Protein AF-A0A853PV47-F1 (afdb_monomer_lite)

Structure (mmCIF, N/CA/C/O backbone):
data_AF-A0A853PV47-F1
#
_entry.id   AF-A0A853PV47-F1
#
loop_
_atom_site.group_PDB
_atom_site.id
_atom_site.type_symbol
_atom_site.label_atom_id
_atom_site.label_alt_id
_atom_site.label_comp_id
_atom_site.label_asym_id
_atom_site.label_entity_id
_atom_site.label_seq_id
_atom_site.pdbx_PDB_ins_code
_atom_site.Cartn_x
_atom_site.Cartn_y
_atom_site.Cartn_z
_atom_site.occupancy
_atom_site.B_iso_or_equiv
_atom_site.auth_seq_id
_atom_si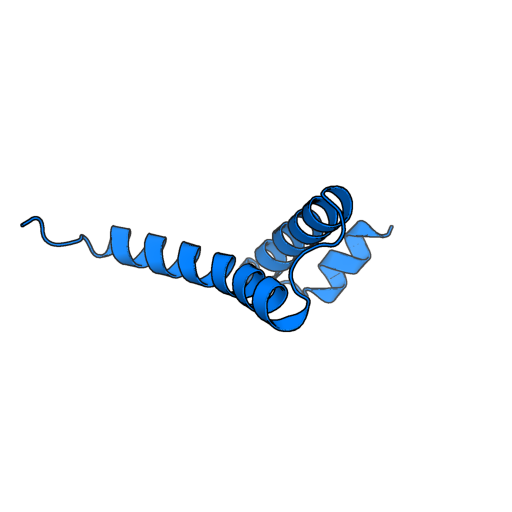te.auth_comp_id
_atom_site.auth_asym_id
_atom_site.auth_atom_id
_atom_site.pdbx_PDB_model_num
ATOM 1 N N . MET A 1 1 ? -0.057 38.853 9.590 1.00 46.69 1 MET A N 1
ATOM 2 C CA . MET A 1 1 ? 0.216 37.476 10.059 1.00 46.69 1 MET A CA 1
ATOM 3 C C . MET A 1 1 ? -1.122 36.790 10.312 1.00 46.69 1 MET A C 1
ATOM 5 O O . MET A 1 1 ? -1.703 36.947 11.379 1.00 46.69 1 MET A O 1
ATOM 9 N N . VAL A 1 2 ? -1.697 36.172 9.275 1.00 49.22 2 VAL A N 1
ATOM 10 C CA . VAL A 1 2 ? -3.063 35.624 9.323 1.00 49.22 2 VAL A CA 1
ATOM 11 C C . VAL A 1 2 ? -3.056 34.363 10.181 1.00 49.22 2 VAL A C 1
ATOM 13 O O . VAL A 1 2 ? -2.280 33.441 9.945 1.00 49.22 2 VAL A O 1
ATOM 16 N N . ARG A 1 3 ? -3.898 34.355 11.216 1.00 53.91 3 ARG A N 1
ATOM 17 C CA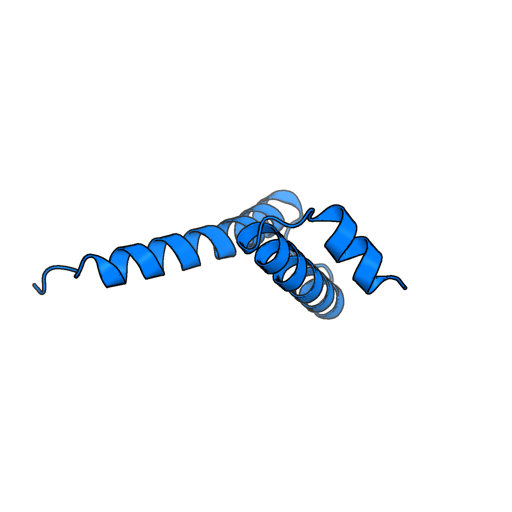 . ARG A 1 3 ? -4.107 33.217 12.109 1.00 53.91 3 ARG A CA 1
ATOM 18 C C . ARG A 1 3 ? -4.599 32.046 11.261 1.00 53.91 3 ARG A C 1
ATOM 20 O O . ARG A 1 3 ? -5.700 32.107 10.727 1.00 53.91 3 ARG A O 1
ATOM 27 N N . SER A 1 4 ? -3.763 31.018 11.118 1.00 53.91 4 SER A N 1
ATOM 28 C CA . SER A 1 4 ? -4.134 29.747 10.494 1.00 53.91 4 SER A CA 1
ATOM 29 C C . SER A 1 4 ? -5.454 29.269 11.103 1.00 53.91 4 SER A C 1
ATOM 31 O O . SER A 1 4 ? -5.549 29.008 12.307 1.00 53.91 4 SER A O 1
ATOM 33 N N . THR A 1 5 ? -6.489 29.255 10.267 1.00 64.12 5 THR A N 1
ATOM 34 C CA . THR A 1 5 ? -7.828 28.790 10.610 1.00 64.12 5 THR A CA 1
ATOM 35 C C . THR A 1 5 ? -7.739 27.306 10.964 1.00 64.12 5 THR A C 1
ATOM 37 O O . THR A 1 5 ? -6.964 26.556 10.374 1.00 64.12 5 THR A O 1
ATOM 40 N N . SER A 1 6 ? -8.501 26.855 11.959 1.00 64.69 6 SER A N 1
ATOM 41 C CA . SER A 1 6 ? -8.501 25.455 12.421 1.00 64.69 6 SER A CA 1
ATOM 42 C C . SER A 1 6 ? -8.686 24.438 11.283 1.00 64.69 6 SER A C 1
ATOM 44 O O . SER A 1 6 ? -8.110 23.355 11.328 1.00 64.69 6 SER A O 1
ATOM 46 N N . LEU A 1 7 ? -9.422 24.814 10.234 1.00 64.56 7 LEU A N 1
ATOM 47 C CA . LEU A 1 7 ? -9.622 24.026 9.018 1.00 64.56 7 LEU A CA 1
ATOM 48 C C . LEU A 1 7 ? -8.340 23.809 8.204 1.00 64.56 7 LEU A C 1
ATOM 50 O O . LEU A 1 7 ? -8.147 22.709 7.691 1.00 64.56 7 LEU A O 1
ATOM 54 N N . SER A 1 8 ? -7.451 24.804 8.110 1.00 72.50 8 SER A N 1
ATOM 55 C CA . SER A 1 8 ? -6.194 24.639 7.370 1.00 72.50 8 SER A CA 1
ATOM 56 C C . SER A 1 8 ? -5.316 23.584 8.046 1.00 72.50 8 SER A C 1
ATOM 58 O O . SER A 1 8 ? -4.845 22.663 7.394 1.00 72.50 8 SER A O 1
ATOM 60 N N . LYS A 1 9 ? -5.231 23.623 9.382 1.00 72.44 9 LYS A N 1
ATOM 61 C CA . LYS A 1 9 ? -4.476 22.642 10.182 1.00 72.44 9 LYS A CA 1
ATOM 62 C C . LYS A 1 9 ? -5.025 21.221 10.056 1.00 72.44 9 LYS A C 1
ATOM 64 O O . LYS A 1 9 ? -4.263 20.259 10.091 1.00 72.44 9 LYS A O 1
ATOM 69 N N . LEU A 1 10 ? -6.344 21.065 9.931 1.00 71.62 10 LEU A N 1
ATOM 70 C CA . LEU A 1 10 ? -6.964 19.754 9.719 1.00 71.62 10 LEU A CA 1
ATOM 71 C C . LEU A 1 10 ? -6.598 19.176 8.348 1.00 71.62 10 LEU A C 1
ATOM 73 O O . LEU A 1 1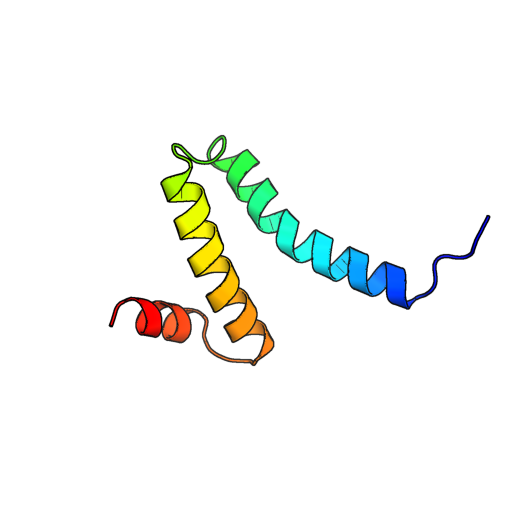0 ? -6.285 17.991 8.254 1.00 71.62 10 LEU A O 1
ATOM 77 N N . LEU A 1 11 ? -6.599 20.010 7.307 1.00 71.44 11 LEU A N 1
ATOM 78 C CA . LEU A 1 11 ? -6.160 19.617 5.968 1.00 71.44 11 LEU A CA 1
ATOM 79 C C . LEU A 1 11 ? -4.672 19.251 5.961 1.00 71.44 11 LEU A C 1
ATOM 81 O O . LEU A 1 11 ? -4.318 18.188 5.453 1.00 71.44 11 LEU A O 1
ATOM 85 N N . ASP A 1 12 ? -3.831 20.063 6.602 1.00 80.06 12 ASP A N 1
ATOM 86 C CA . ASP A 1 12 ? -2.391 19.817 6.716 1.00 80.06 12 ASP A CA 1
ATOM 87 C C . ASP A 1 12 ? -2.106 18.472 7.400 1.00 80.06 12 ASP A C 1
ATOM 89 O O . ASP A 1 12 ? -1.356 17.654 6.871 1.00 80.06 12 ASP A O 1
ATOM 93 N N . ASN A 1 13 ? -2.786 18.171 8.511 1.00 79.62 13 ASN A N 1
ATOM 94 C CA . ASN A 1 13 ? -2.630 16.900 9.225 1.00 79.62 13 ASN A CA 1
ATOM 95 C C . ASN A 1 13 ? -3.073 15.682 8.393 1.00 79.62 13 ASN A C 1
ATOM 97 O O . ASN A 1 13 ? -2.466 14.608 8.469 1.00 79.62 13 ASN A O 1
ATOM 101 N N . LEU A 1 14 ? -4.135 15.822 7.593 1.00 77.75 14 LEU A N 1
ATOM 102 C CA . LEU A 1 14 ? -4.603 14.763 6.694 1.00 77.75 14 LEU A CA 1
ATOM 103 C C . LEU A 1 14 ? -3.598 14.504 5.564 1.00 77.75 14 LEU A C 1
ATOM 105 O O . LEU A 1 14 ? -3.316 13.345 5.242 1.00 77.75 14 LEU A O 1
ATOM 109 N N . VAL A 1 15 ? -3.038 15.573 4.998 1.00 78.38 15 VAL A N 1
ATOM 110 C CA . VAL A 1 15 ? -2.021 15.513 3.943 1.00 78.38 15 VAL A CA 1
ATOM 111 C C . VAL A 1 15 ? -0.707 14.941 4.484 1.00 78.38 15 VAL A C 1
ATOM 113 O O . VAL A 1 15 ? -0.156 14.006 3.896 1.00 78.38 15 VAL A O 1
ATOM 116 N N . GLU A 1 16 ? -0.232 15.413 5.639 1.00 81.44 16 GLU A N 1
ATOM 117 C CA . GLU A 1 16 ? 0.971 14.890 6.296 1.00 81.44 16 GLU A CA 1
ATOM 118 C C . GLU A 1 16 ? 0.848 13.397 6.612 1.00 81.44 16 GLU A C 1
ATOM 120 O O . GLU A 1 16 ? 1.785 12.629 6.364 1.00 81.44 16 GLU A O 1
ATOM 125 N N . GLY A 1 17 ? -0.316 12.964 7.107 1.00 80.81 17 GLY A N 1
ATOM 126 C CA . GLY A 1 17 ? -0.590 11.561 7.404 1.00 80.81 17 GLY A CA 1
ATOM 127 C C . GLY A 1 17 ? -0.478 10.655 6.174 1.00 80.81 17 GLY A C 1
ATOM 128 O O . GLY A 1 17 ? 0.101 9.570 6.266 1.00 80.81 17 GLY A O 1
ATOM 129 N N . GLY A 1 18 ? -0.974 11.109 5.018 1.00 78.44 18 GLY A N 1
ATOM 130 C CA . GLY A 1 18 ? -0.851 10.387 3.747 1.00 78.44 18 GLY A CA 1
ATOM 131 C C . GLY A 1 18 ? 0.589 10.338 3.224 1.00 78.44 18 GLY A C 1
ATOM 132 O O . GLY A 1 18 ? 1.084 9.277 2.840 1.00 78.44 18 GLY A O 1
ATOM 133 N N . ILE A 1 19 ? 1.304 11.466 3.276 1.00 82.31 19 ILE A N 1
ATOM 134 C CA . ILE A 1 19 ? 2.680 11.581 2.765 1.00 82.31 19 ILE A CA 1
ATOM 135 C C . ILE A 1 19 ? 3.687 10.817 3.638 1.00 82.31 19 ILE A C 1
ATOM 137 O O . ILE A 1 19 ? 4.710 10.339 3.140 1.00 82.31 19 ILE A O 1
ATOM 141 N N . ARG A 1 20 ? 3.426 10.652 4.941 1.00 81.75 20 ARG A N 1
ATOM 142 C CA . ARG A 1 20 ? 4.346 9.957 5.855 1.00 81.75 20 ARG A CA 1
ATOM 143 C C . ARG A 1 20 ? 4.641 8.523 5.418 1.00 81.75 20 ARG A C 1
ATOM 145 O O . ARG A 1 20 ? 5.782 8.086 5.541 1.00 81.75 20 ARG A O 1
ATOM 152 N N . ILE A 1 21 ? 3.655 7.809 4.875 1.00 81.94 21 ILE A N 1
ATOM 153 C CA . ILE A 1 21 ? 3.850 6.448 4.351 1.00 81.94 21 ILE A CA 1
ATOM 154 C C . ILE A 1 21 ? 4.813 6.439 3.158 1.00 81.94 21 ILE A C 1
ATOM 156 O O . ILE A 1 21 ? 5.699 5.585 3.091 1.00 81.94 21 ILE A O 1
ATOM 160 N N . LEU A 1 22 ? 4.701 7.429 2.271 1.00 80.56 22 LEU A N 1
ATOM 161 C CA . LEU A 1 22 ? 5.588 7.575 1.116 1.00 80.56 22 LEU A CA 1
ATOM 162 C C . LEU A 1 22 ? 7.018 7.880 1.559 1.00 80.56 22 LEU A C 1
ATOM 164 O O . LEU A 1 22 ? 7.960 7.220 1.121 1.00 80.56 22 LEU A O 1
ATOM 168 N N . LYS A 1 23 ? 7.173 8.801 2.517 1.00 78.00 23 LYS A N 1
ATOM 169 C CA . LYS A 1 23 ? 8.475 9.132 3.111 1.00 78.00 23 LYS A CA 1
ATOM 170 C C . LYS A 1 23 ? 9.119 7.924 3.796 1.00 78.00 23 LYS A C 1
ATOM 172 O O . LYS A 1 23 ? 10.321 7.722 3.664 1.00 78.00 23 LYS A O 1
ATOM 177 N N . VAL A 1 24 ? 8.351 7.105 4.521 1.00 81.75 24 VAL A N 1
ATOM 178 C CA . VAL A 1 24 ? 8.876 5.886 5.167 1.00 81.75 24 VAL A CA 1
ATOM 179 C C . VAL A 1 24 ? 9.370 4.881 4.130 1.00 81.75 24 VAL A C 1
ATOM 181 O O . VAL A 1 24 ? 10.453 4.325 4.306 1.00 81.75 24 VAL A O 1
ATOM 184 N N . LYS A 1 25 ? 8.629 4.679 3.034 1.00 77.25 25 LYS A N 1
ATOM 185 C CA . LYS A 1 25 ? 9.055 3.787 1.949 1.00 77.25 25 LYS A CA 1
ATOM 186 C C . LYS A 1 25 ? 10.340 4.292 1.292 1.00 77.25 25 LYS A C 1
ATOM 188 O O . LYS A 1 25 ? 11.298 3.536 1.185 1.00 77.25 25 LYS A O 1
ATOM 193 N N . GLN A 1 26 ? 10.423 5.588 0.999 1.00 75.31 26 GLN A N 1
ATOM 194 C CA . GLN A 1 26 ? 11.640 6.208 0.471 1.00 75.31 26 GLN A CA 1
ATOM 195 C C . GLN A 1 26 ? 12.848 6.034 1.409 1.00 75.31 26 GLN A C 1
ATOM 197 O O . GLN A 1 26 ? 13.931 5.687 0.950 1.00 75.31 26 GLN A O 1
ATOM 202 N N . LYS A 1 27 ? 12.661 6.194 2.728 1.00 76.31 27 LYS A N 1
ATOM 203 C CA . LYS A 1 27 ? 13.729 6.023 3.730 1.00 76.31 27 LYS A CA 1
ATOM 204 C C . LYS A 1 27 ? 14.177 4.572 3.921 1.00 76.31 27 LYS A C 1
ATOM 206 O O . LYS A 1 27 ? 15.333 4.344 4.256 1.00 76.31 27 LYS A O 1
ATOM 211 N N . ARG A 1 28 ? 13.271 3.597 3.780 1.00 75.56 28 ARG A N 1
ATOM 212 C CA . ARG A 1 28 ? 13.558 2.173 4.037 1.00 75.56 28 ARG A CA 1
ATOM 213 C C . ARG A 1 28 ? 14.043 1.420 2.799 1.00 75.56 28 ARG A C 1
ATOM 215 O O . ARG A 1 28 ? 14.878 0.540 2.952 1.00 75.56 28 ARG A O 1
ATOM 222 N N . SER A 1 29 ? 13.525 1.733 1.609 1.00 73.25 29 SER A N 1
ATOM 223 C CA . SER A 1 29 ? 13.834 1.003 0.367 1.00 73.25 29 SER A CA 1
ATOM 224 C C . SER A 1 29 ? 14.609 1.815 -0.672 1.00 73.25 29 SER A C 1
ATOM 226 O O . SER A 1 29 ? 14.836 1.312 -1.767 1.00 73.25 29 SER A O 1
ATOM 228 N N . GLY A 1 30 ? 14.982 3.064 -0.371 1.00 78.31 30 GLY A N 1
ATOM 229 C CA . GLY A 1 30 ? 15.631 3.965 -1.332 1.00 78.31 30 GLY A CA 1
ATOM 230 C C . GLY A 1 30 ? 14.686 4.532 -2.400 1.00 78.31 30 GLY A C 1
ATOM 231 O O . GLY A 1 30 ? 15.143 5.201 -3.318 1.00 78.31 30 GLY A O 1
ATOM 232 N N . GLY A 1 31 ? 13.374 4.291 -2.282 1.00 81.19 31 GLY A N 1
ATOM 233 C CA . GLY A 1 31 ? 12.365 4.691 -3.269 1.00 81.19 31 GLY A CA 1
ATOM 234 C C . GLY A 1 31 ? 11.749 3.511 -4.026 1.00 81.19 31 GLY A C 1
ATOM 235 O O . GLY A 1 31 ? 11.842 2.360 -3.589 1.00 81.19 31 GLY A O 1
ATOM 236 N N . PHE A 1 32 ? 11.062 3.821 -5.129 1.00 82.50 32 PHE A N 1
ATOM 237 C CA . PHE A 1 32 ? 10.522 2.837 -6.073 1.00 82.50 32 PHE A CA 1
ATOM 238 C C . PHE A 1 32 ? 11.558 2.538 -7.158 1.00 82.50 32 PHE A C 1
ATOM 240 O O . PHE A 1 32 ? 12.289 3.433 -7.571 1.00 82.50 32 PHE A O 1
ATOM 247 N N . ARG A 1 33 ? 11.620 1.282 -7.615 1.00 84.06 33 ARG A N 1
ATOM 248 C CA . ARG A 1 33 ? 12.556 0.856 -8.668 1.00 84.06 33 ARG A CA 1
ATOM 249 C C . ARG A 1 33 ? 12.080 1.241 -10.069 1.00 84.06 33 ARG A C 1
ATOM 251 O O . ARG A 1 33 ? 12.901 1.345 -10.973 1.00 84.06 33 ARG A O 1
ATOM 258 N N . SER A 1 34 ? 10.777 1.456 -10.238 1.00 87.81 34 SER A N 1
ATOM 259 C CA . SER A 1 34 ? 10.168 1.923 -11.480 1.00 87.81 34 SER A CA 1
ATOM 260 C C . SER A 1 34 ? 8.940 2.799 -11.212 1.00 87.81 34 SER A C 1
ATOM 262 O O . SER A 1 34 ? 8.291 2.686 -10.167 1.00 87.81 34 SER A O 1
ATOM 264 N N . ASP A 1 35 ? 8.578 3.633 -12.189 1.00 88.00 35 ASP A N 1
ATOM 265 C CA . ASP A 1 35 ? 7.343 4.429 -12.149 1.00 88.00 35 ASP A CA 1
ATOM 266 C C . ASP A 1 35 ? 6.089 3.554 -12.101 1.00 88.00 35 ASP A C 1
ATOM 268 O O . ASP A 1 35 ? 5.074 3.943 -11.522 1.00 88.00 35 ASP A O 1
ATOM 272 N N . LYS A 1 36 ? 6.154 2.357 -12.694 1.00 89.31 36 LYS A N 1
ATOM 273 C CA . LYS A 1 36 ? 5.069 1.378 -12.636 1.00 89.31 36 LYS A CA 1
ATOM 274 C C . LYS A 1 36 ? 4.838 0.917 -11.197 1.00 89.31 36 LYS A C 1
ATOM 276 O O . LYS A 1 36 ? 3.720 1.031 -10.706 1.00 89.31 36 LYS A O 1
ATOM 281 N N . ASP A 1 37 ? 5.899 0.532 -10.487 1.00 84.81 37 ASP A N 1
ATOM 282 C CA . ASP A 1 37 ? 5.801 0.116 -9.079 1.00 84.81 37 ASP A CA 1
ATOM 283 C C . ASP A 1 37 ? 5.264 1.241 -8.182 1.00 84.81 37 ASP A C 1
ATOM 285 O O . ASP A 1 37 ? 4.547 0.991 -7.208 1.00 84.81 37 ASP A O 1
ATOM 289 N N . ALA A 1 38 ? 5.618 2.491 -8.496 1.00 86.00 38 ALA A N 1
ATOM 290 C CA . ALA A 1 38 ? 5.109 3.661 -7.792 1.00 86.00 38 ALA A CA 1
ATOM 291 C C . ALA A 1 38 ? 3.601 3.843 -8.018 1.00 86.00 38 ALA A C 1
ATOM 293 O O . ALA A 1 38 ? 2.856 4.040 -7.054 1.00 86.00 38 ALA A O 1
ATOM 294 N N . LYS A 1 39 ? 3.143 3.738 -9.272 1.00 88.25 39 LYS A N 1
ATOM 295 C CA . LYS A 1 39 ? 1.720 3.830 -9.635 1.00 88.25 39 LYS A CA 1
ATOM 296 C C . LYS A 1 39 ? 0.901 2.714 -8.993 1.00 88.25 39 LYS A C 1
ATOM 298 O O . LYS A 1 39 ? -0.111 3.009 -8.359 1.00 88.25 39 LYS A O 1
ATOM 303 N N . ASP A 1 40 ? 1.377 1.475 -9.073 1.00 88.38 40 ASP A N 1
ATOM 304 C CA . ASP A 1 40 ? 0.697 0.308 -8.502 1.00 88.38 40 ASP A CA 1
ATOM 305 C C . ASP A 1 40 ? 0.581 0.437 -6.977 1.00 88.38 40 ASP A C 1
ATOM 307 O O . ASP A 1 40 ? -0.490 0.246 -6.394 1.00 88.38 40 ASP A O 1
ATOM 311 N N . PHE A 1 41 ? 1.657 0.870 -6.311 1.00 86.19 41 PHE A N 1
ATOM 312 C CA . PHE A 1 41 ? 1.619 1.137 -4.877 1.00 86.19 41 PHE A CA 1
ATOM 313 C C . PHE A 1 41 ? 0.628 2.244 -4.510 1.00 86.19 41 PHE A C 1
ATOM 315 O O . PHE A 1 41 ? -0.109 2.099 -3.534 1.00 86.19 41 PHE A O 1
ATOM 322 N N . MET A 1 42 ? 0.607 3.346 -5.264 1.00 86.62 42 MET A N 1
ATOM 323 C CA . MET A 1 42 ? -0.311 4.456 -5.009 1.00 86.62 42 MET A CA 1
ATOM 324 C C . MET A 1 42 ? -1.772 4.047 -5.196 1.00 86.62 42 MET A C 1
ATOM 326 O O . MET A 1 42 ? -2.611 4.435 -4.381 1.00 86.62 42 MET A O 1
ATOM 330 N N . ALA A 1 43 ? -2.073 3.230 -6.207 1.00 88.44 43 ALA A N 1
ATOM 331 C CA . ALA A 1 43 ? -3.413 2.703 -6.441 1.00 88.44 43 ALA A CA 1
ATOM 332 C C . ALA A 1 43 ? -3.888 1.835 -5.262 1.00 88.44 43 ALA A C 1
ATOM 334 O O . ALA A 1 43 ? -4.931 2.114 -4.665 1.00 88.44 43 ALA A O 1
ATOM 335 N N . ILE A 1 44 ? -3.078 0.854 -4.848 1.00 88.94 44 ILE A N 1
ATOM 336 C CA . ILE A 1 44 ? -3.393 -0.027 -3.712 1.00 88.94 44 ILE A CA 1
ATOM 337 C C . ILE A 1 44 ? -3.516 0.781 -2.411 1.00 88.94 44 ILE A C 1
ATOM 339 O O . ILE A 1 44 ? -4.442 0.581 -1.618 1.00 88.94 44 ILE A O 1
ATOM 343 N N . HIS A 1 45 ? -2.601 1.724 -2.176 1.00 87.31 45 HIS A N 1
ATOM 344 C CA . HIS A 1 45 ? -2.631 2.571 -0.988 1.00 87.31 45 HIS A CA 1
ATOM 345 C C . HIS A 1 45 ? -3.889 3.449 -0.940 1.00 87.31 45 HIS A C 1
ATOM 347 O O . HIS A 1 45 ? -4.516 3.548 0.110 1.00 87.31 45 HIS A O 1
ATOM 353 N N . SER A 1 46 ? -4.294 4.051 -2.061 1.00 87.06 46 SER A N 1
ATOM 354 C CA . SER A 1 46 ? -5.500 4.886 -2.141 1.00 87.06 46 SER A CA 1
ATOM 355 C C . SER A 1 46 ? -6.767 4.111 -1.753 1.00 87.06 46 SER A C 1
ATOM 357 O O . SER A 1 46 ? -7.545 4.559 -0.902 1.00 87.06 46 SER A O 1
ATOM 359 N N . VAL A 1 47 ? -6.935 2.903 -2.302 1.00 90.38 47 VAL A N 1
ATOM 360 C CA . VAL A 1 47 ? -8.100 2.044 -2.035 1.00 90.38 47 VAL A CA 1
ATOM 361 C C . VAL A 1 47 ? -8.117 1.585 -0.579 1.00 90.38 47 VAL A C 1
ATOM 363 O O . VAL A 1 47 ? -9.113 1.755 0.122 1.00 90.38 47 VAL A O 1
ATOM 366 N N . THR A 1 48 ? -6.995 1.068 -0.078 1.00 89.94 48 THR A N 1
ATOM 367 C CA . THR A 1 48 ? -6.899 0.582 1.309 1.00 89.94 48 THR A CA 1
ATOM 368 C C . THR A 1 48 ? -7.028 1.702 2.342 1.00 89.94 48 THR A C 1
ATOM 370 O O . THR A 1 48 ? -7.592 1.493 3.420 1.00 89.94 48 THR A O 1
ATOM 373 N N . TYR A 1 49 ? -6.544 2.905 2.032 1.00 87.06 49 TYR A N 1
ATOM 374 C CA . TYR A 1 49 ? -6.708 4.080 2.883 1.00 87.06 49 TYR A CA 1
ATOM 375 C C . TYR A 1 49 ? -8.173 4.529 2.946 1.00 87.06 49 TYR A C 1
ATOM 377 O O . TYR A 1 49 ? -8.683 4.809 4.033 1.00 87.06 49 TYR A O 1
ATOM 385 N N . THR A 1 50 ? -8.866 4.524 1.806 1.00 88.44 50 THR A N 1
ATOM 386 C CA . THR A 1 50 ? -10.304 4.820 1.724 1.00 88.44 50 THR A CA 1
ATOM 387 C C . THR A 1 50 ? -11.133 3.779 2.473 1.00 88.44 50 THR A C 1
ATOM 389 O O . THR A 1 50 ? -11.978 4.141 3.290 1.00 88.44 50 THR A O 1
ATOM 392 N N . ALA A 1 51 ? -10.828 2.491 2.294 1.00 90.38 51 ALA A N 1
ATOM 393 C CA . ALA A 1 51 ? -11.467 1.402 3.028 1.00 90.38 51 ALA A CA 1
ATOM 394 C C . ALA A 1 51 ? -11.335 1.591 4.546 1.00 90.38 51 ALA A C 1
ATOM 396 O O . ALA A 1 51 ? -12.329 1.541 5.266 1.00 90.38 51 ALA A O 1
ATOM 397 N N . LYS A 1 52 ? -10.129 1.927 5.027 1.00 88.38 52 LYS A N 1
ATOM 398 C CA . LYS A 1 52 ? -9.889 2.204 6.449 1.00 88.38 52 LYS A CA 1
ATOM 399 C C . LYS A 1 52 ? -10.723 3.383 6.964 1.00 88.38 52 LYS A C 1
ATOM 401 O O . LYS A 1 52 ? -11.221 3.313 8.085 1.00 88.38 52 LYS A O 1
ATOM 406 N N . LYS A 1 53 ? -10.857 4.468 6.188 1.00 87.25 53 LYS A N 1
ATOM 407 C CA . LYS A 1 53 ? -11.687 5.624 6.579 1.00 87.25 53 LYS A CA 1
ATOM 408 C C . LYS A 1 53 ? -13.157 5.248 6.743 1.00 87.25 53 LYS A C 1
ATOM 410 O O . LYS A 1 53 ? -13.803 5.745 7.656 1.00 87.25 53 LYS A O 1
ATOM 415 N N . ASN A 1 54 ? -13.631 4.325 5.917 1.00 90.12 54 ASN A N 1
ATOM 416 C CA . ASN A 1 54 ? -14.996 3.814 5.955 1.00 90.12 54 ASN A CA 1
ATOM 417 C C . ASN A 1 54 ? -15.158 2.604 6.896 1.00 90.12 54 ASN A C 1
ATOM 419 O O . ASN A 1 54 ? -16.158 1.905 6.818 1.00 90.12 54 ASN A O 1
ATOM 423 N N . GLN A 1 55 ? -14.182 2.353 7.779 1.00 92.19 55 GLN A N 1
ATOM 424 C CA . GLN A 1 55 ? -14.184 1.252 8.755 1.00 92.19 55 GLN A CA 1
ATOM 425 C C . GLN A 1 55 ? -14.203 -0.161 8.147 1.00 92.19 55 GLN A C 1
ATOM 427 O O . GLN A 1 55 ? -14.486 -1.134 8.841 1.00 92.19 55 GLN A O 1
ATOM 432 N N . TYR A 1 56 ? -13.825 -0.301 6.878 1.00 91.31 56 TYR A N 1
ATOM 433 C CA . TYR A 1 56 ? -13.625 -1.600 6.247 1.00 91.31 56 TYR A CA 1
ATOM 434 C C . TYR A 1 56 ? -12.215 -2.142 6.507 1.00 91.31 56 TYR A C 1
ATOM 436 O O . TYR A 1 56 ? -11.239 -1.397 6.676 1.00 91.31 56 TYR A O 1
ATOM 444 N N . SER A 1 57 ? -12.097 -3.471 6.497 1.00 91.25 57 SER A N 1
ATOM 445 C CA . SER A 1 57 ? -10.807 -4.152 6.547 1.00 91.25 57 SER A CA 1
ATOM 446 C C . SER A 1 57 ? -9.971 -3.796 5.319 1.00 91.25 57 SER A C 1
ATOM 448 O O . SER A 1 57 ? -10.433 -3.838 4.178 1.00 91.25 57 SER A O 1
ATOM 450 N N 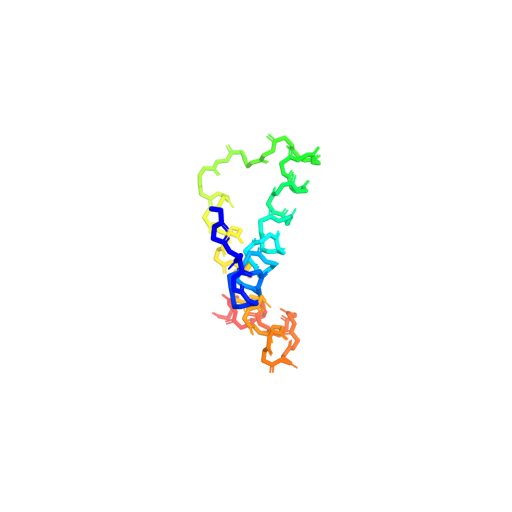. ARG A 1 58 ? -8.692 -3.480 5.545 1.00 88.62 58 ARG A N 1
ATOM 451 C CA . ARG A 1 58 ? -7.747 -3.238 4.445 1.00 88.62 58 ARG A CA 1
ATOM 452 C C . ARG A 1 58 ? -7.493 -4.506 3.636 1.00 88.62 58 ARG A C 1
ATOM 454 O O . ARG A 1 58 ? -7.252 -4.401 2.441 1.00 88.62 58 ARG A O 1
ATOM 461 N N . TRP A 1 59 ? -7.548 -5.672 4.276 1.00 89.75 59 TRP A N 1
ATOM 462 C CA . TRP A 1 59 ? -7.339 -6.957 3.613 1.00 89.75 59 TRP A CA 1
ATOM 463 C C . TRP A 1 59 ? -8.468 -7.273 2.643 1.00 89.75 59 TRP A C 1
ATOM 465 O O . TRP A 1 59 ? -8.194 -7.621 1.499 1.00 89.75 59 TRP A O 1
ATOM 475 N N . ASP A 1 60 ? -9.711 -7.033 3.051 1.00 90.44 60 ASP A N 1
ATOM 476 C CA . ASP A 1 60 ? -10.881 -7.244 2.195 1.00 90.44 60 ASP A CA 1
ATOM 477 C C . ASP A 1 60 ? -10.844 -6.310 0.980 1.00 90.44 60 ASP A C 1
ATOM 479 O O . ASP A 1 60 ? -11.155 -6.718 -0.137 1.00 90.44 60 ASP A O 1
ATOM 483 N N . ALA A 1 61 ? -10.374 -5.074 1.176 1.00 89.88 61 ALA A N 1
ATOM 484 C CA . ALA A 1 61 ? -10.185 -4.114 0.093 1.00 89.88 61 ALA A CA 1
ATOM 485 C C . ALA A 1 61 ? -9.104 -4.547 -0.912 1.00 89.88 61 ALA A C 1
ATOM 487 O O . ALA A 1 61 ? -9.273 -4.340 -2.109 1.00 89.88 61 ALA A O 1
ATOM 488 N N . VAL A 1 62 ? -8.006 -5.160 -0.452 1.00 90.38 62 VAL A N 1
ATOM 489 C CA . VAL A 1 62 ? -6.985 -5.728 -1.352 1.00 90.38 62 VAL A CA 1
ATOM 490 C C . VAL A 1 62 ? -7.526 -6.960 -2.074 1.00 90.38 62 VAL A C 1
ATOM 492 O O . VAL A 1 62 ? -7.347 -7.074 -3.281 1.00 90.38 62 VAL A O 1
ATOM 495 N N . LEU A 1 63 ? -8.224 -7.855 -1.369 1.00 90.06 63 LEU A N 1
ATOM 496 C CA . LEU A 1 63 ? -8.838 -9.045 -1.968 1.00 90.06 63 LEU A CA 1
ATOM 497 C C . LEU A 1 63 ? -9.837 -8.681 -3.071 1.00 90.06 63 LEU A C 1
ATOM 499 O O . LEU A 1 63 ? -9.896 -9.364 -4.087 1.00 90.06 63 LEU A O 1
ATOM 503 N N . ALA A 1 64 ? -10.582 -7.587 -2.906 1.00 87.56 64 ALA A N 1
ATOM 504 C CA . ALA A 1 64 ? -11.506 -7.095 -3.922 1.00 87.56 64 ALA A CA 1
ATOM 505 C C . ALA A 1 64 ? -10.815 -6.610 -5.213 1.00 87.56 64 ALA A C 1
ATOM 507 O O . ALA A 1 64 ? -11.455 -6.611 -6.257 1.00 87.56 64 A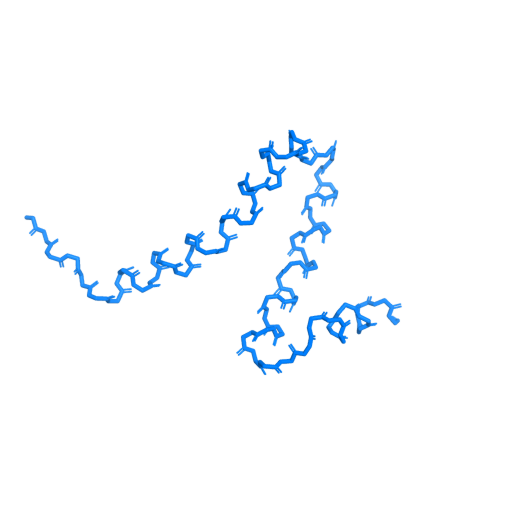LA A O 1
ATOM 508 N N . LEU A 1 65 ? -9.534 -6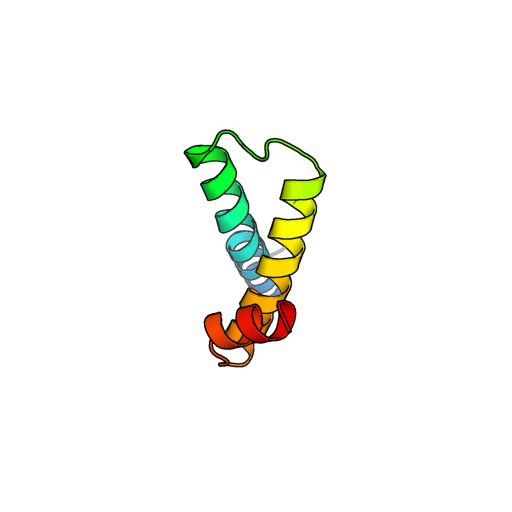.217 -5.161 1.00 83.19 65 LEU A N 1
ATOM 509 C CA . LEU A 1 65 ? -8.763 -5.765 -6.330 1.00 83.19 65 LEU A CA 1
ATOM 510 C C . LEU A 1 65 ? -8.127 -6.909 -7.132 1.00 83.19 65 LEU A C 1
ATOM 512 O O . LEU A 1 65 ? -7.706 -6.689 -8.262 1.00 83.19 65 LEU A O 1
ATOM 516 N N . VAL A 1 66 ? -8.001 -8.096 -6.534 1.00 81.31 66 VAL A N 1
ATOM 517 C CA . VAL A 1 66 ? -7.328 -9.271 -7.125 1.00 81.31 66 VAL A CA 1
ATOM 518 C C . VAL A 1 66 ? -8.342 -10.268 -7.717 1.00 81.31 66 VAL A C 1
ATOM 520 O O . VAL A 1 66 ? -7.955 -11.325 -8.207 1.00 81.31 66 VAL A O 1
ATOM 523 N N . ARG A 1 67 ? -9.639 -9.946 -7.658 1.00 57.00 67 ARG A N 1
ATOM 524 C CA . ARG A 1 67 ? -10.720 -10.763 -8.223 1.00 57.00 67 ARG A CA 1
ATOM 525 C C . ARG A 1 67 ? -10.857 -10.615 -9.730 1.00 57.00 67 ARG A C 1
ATOM 527 O O . ARG A 1 67 ? -10.644 -9.492 -10.234 1.00 57.00 67 ARG A O 1
#

Organism: Bacteroides fragilis (NCBI:txid817)

Secondary structure (DSSP, 8-state):
-----HHHHHHHHHHHHHHHHHHHHHHHHSS-SSHHHHHHHHHHHHHHHHHHHTT--HHHHHHHH--

pLDDT: mean 80.65, std 10.6, range [46.69, 92.19]

Foldseek 3Di:
DDDPDPVNVVVVVVVCVLCVVQVVCCVPVVHDPDPVRVVVVVVLSVQLVVCVVVVHHSVVSVVVVVD

Sequence (67 aa):
MVRSTSLSKLLDNLVEGGIRILKVKQKRSGGFRSDKDAKDFMAIHSVTYTAKKNQYSRWDAVLALVR

Radius of gyration: 15.25 Å; chains: 1; bounding box: 31×48×25 Å